Protein AF-A0A9R1AUQ0-F1 (afdb_monomer_lite)

Sequence (146 aa):
MDPHVGSGKIITAPIITEDGVPINDPLVLLEATSSSSSSSSANHRLTDKHTIEWKLTLHQIGLDVLRTDRSMLFYEKKENLSKLWDILAVYAWIDKEVGYCQGMSDLCSPMIVLLNDEADAFWCFERLMRRLVAREFQMHTAIRWG

Structure (mmCIF, N/CA/C/O backbone):
data_AF-A0A9R1AUQ0-F1
#
_entry.id   AF-A0A9R1AUQ0-F1
#
loop_
_atom_site.group_PDB
_atom_site.id
_atom_site.type_symbol
_atom_site.label_atom_id
_atom_site.label_alt_id
_atom_site.label_comp_id
_atom_site.label_asym_id
_atom_site.label_entity_id
_atom_site.label_seq_id
_atom_site.pdbx_PDB_ins_code
_atom_site.Cartn_x
_atom_site.Cartn_y
_atom_site.Cartn_z
_atom_site.occupancy
_atom_site.B_iso_or_equiv
_atom_site.auth_seq_id
_atom_site.auth_comp_id
_atom_site.auth_asym_id
_atom_site.auth_atom_id
_atom_site.pdbx_PDB_model_num
ATOM 1 N N . MET A 1 1 ? -6.581 60.595 10.851 1.00 40.25 1 MET A N 1
ATOM 2 C CA . MET A 1 1 ? -6.033 59.690 11.875 1.00 40.25 1 MET A CA 1
ATOM 3 C C . MET A 1 1 ? -6.667 58.337 11.640 1.00 40.25 1 MET A C 1
ATOM 5 O O . MET A 1 1 ? -7.795 58.148 12.052 1.00 40.25 1 MET A O 1
ATOM 9 N N . ASP A 1 2 ? -5.952 57.466 10.943 1.00 42.69 2 ASP A N 1
ATOM 10 C CA . ASP A 1 2 ? -6.061 56.003 11.013 1.00 42.69 2 ASP A CA 1
ATOM 11 C C . ASP A 1 2 ? -4.603 55.532 11.006 1.00 42.69 2 ASP A C 1
ATOM 13 O O . ASP A 1 2 ? -3.806 56.138 10.275 1.00 42.69 2 ASP A O 1
ATOM 17 N N . PRO A 1 3 ? -4.184 54.594 11.878 1.00 45.12 3 PRO A N 1
ATOM 18 C CA . PRO A 1 3 ? -4.587 53.175 11.820 1.00 45.12 3 PRO A CA 1
ATOM 19 C C . PRO A 1 3 ? -4.925 52.606 13.230 1.00 45.12 3 PRO A C 1
ATOM 21 O O . PRO A 1 3 ? -4.677 53.273 14.232 1.00 45.12 3 PRO A O 1
ATOM 24 N N . HIS A 1 4 ? -5.529 51.426 13.438 1.00 30.94 4 HIS A N 1
ATOM 25 C CA . HIS A 1 4 ? -4.965 50.073 13.282 1.00 30.94 4 HIS A CA 1
ATOM 26 C C . HIS A 1 4 ? -6.053 48.990 13.501 1.00 30.94 4 HIS A C 1
ATOM 28 O O . HIS A 1 4 ? -6.871 49.137 14.401 1.00 30.94 4 HIS A O 1
ATOM 34 N N . VAL A 1 5 ? -5.914 47.873 12.761 1.00 42.06 5 VAL A N 1
ATOM 35 C CA . VAL A 1 5 ? -6.340 46.472 13.033 1.00 42.06 5 VAL A CA 1
ATOM 36 C C . VAL A 1 5 ? -7.859 46.185 13.103 1.00 42.06 5 VAL A C 1
ATOM 38 O O . VAL A 1 5 ? -8.578 46.773 13.889 1.00 42.06 5 VAL A O 1
ATOM 41 N N . GLY A 1 6 ? -8.493 45.296 12.330 1.00 47.47 6 GLY A N 1
ATOM 42 C CA . GLY A 1 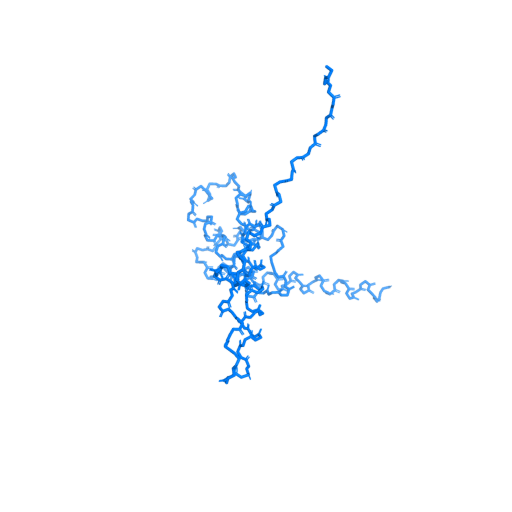6 ? -8.055 44.120 11.579 1.00 47.47 6 GLY A CA 1
ATOM 43 C C . GLY A 1 6 ? -8.687 42.859 12.189 1.00 47.47 6 GLY A C 1
ATOM 44 O O . GLY A 1 6 ? -8.227 42.421 13.231 1.00 47.47 6 GLY A O 1
ATOM 45 N N . SER A 1 7 ? -9.726 42.287 11.565 1.00 46.81 7 SER A N 1
ATOM 46 C CA . SER A 1 7 ? -9.998 40.833 11.505 1.00 46.81 7 SER A CA 1
ATOM 47 C C . SER A 1 7 ? -11.327 40.586 10.786 1.00 46.81 7 SER A C 1
ATOM 49 O O . SER A 1 7 ? -12.391 40.995 11.250 1.00 46.81 7 SER A O 1
ATOM 51 N N . GLY A 1 8 ? -11.267 39.929 9.629 1.00 48.59 8 GLY A N 1
ATOM 52 C CA . GLY A 1 8 ? -12.452 39.473 8.922 1.00 48.59 8 GLY A CA 1
ATOM 53 C C . GLY A 1 8 ? -13.252 38.485 9.772 1.00 48.59 8 GLY A C 1
ATOM 54 O O . GLY A 1 8 ? -12.730 37.469 10.222 1.00 48.59 8 GLY A O 1
ATOM 55 N N . LYS A 1 9 ? -14.542 38.763 9.946 1.00 41.38 9 LYS A N 1
ATOM 56 C CA . LYS A 1 9 ? -15.547 37.769 10.329 1.00 41.38 9 LYS A CA 1
ATOM 57 C C . LYS A 1 9 ? -16.826 38.073 9.562 1.00 41.38 9 LYS A C 1
ATOM 59 O O . LYS A 1 9 ? -17.638 38.893 9.970 1.00 41.38 9 LYS A O 1
ATOM 64 N N . ILE A 1 10 ? -16.976 37.408 8.422 1.00 43.59 10 ILE A N 1
ATOM 65 C CA . ILE A 1 10 ? -18.267 37.251 7.759 1.00 43.59 10 ILE A CA 1
ATOM 66 C C . ILE A 1 10 ? -19.059 36.309 8.667 1.00 43.59 10 ILE A C 1
ATOM 68 O O . ILE A 1 10 ? -18.753 35.121 8.752 1.00 43.59 10 ILE A O 1
ATOM 72 N N . ILE A 1 11 ? -19.999 36.860 9.432 1.00 39.56 11 ILE A N 1
ATOM 73 C CA . ILE A 1 11 ? -20.915 36.069 10.251 1.00 39.56 11 ILE A CA 1
ATOM 74 C C . ILE A 1 11 ? -22.019 35.571 9.319 1.00 39.56 11 ILE A C 1
ATOM 76 O O . ILE A 1 11 ? -22.823 36.345 8.809 1.00 39.56 11 ILE A O 1
ATOM 80 N N . THR A 1 12 ? -22.013 34.263 9.087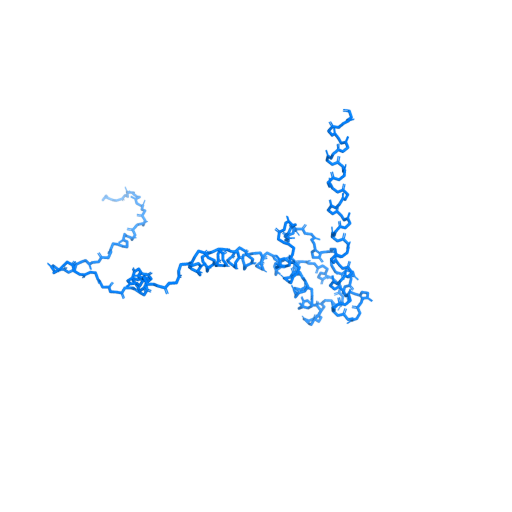 1.00 44.50 12 THR A N 1
ATOM 81 C CA . THR A 1 12 ? -22.922 33.495 8.230 1.00 44.50 12 THR A CA 1
ATOM 82 C C . THR A 1 12 ? -24.263 33.229 8.925 1.00 44.50 12 THR A C 1
ATOM 84 O O . THR A 1 12 ? -24.710 32.085 8.999 1.00 44.50 12 THR A O 1
ATOM 87 N N . ALA A 1 13 ? -24.882 34.245 9.528 1.00 41.25 13 ALA A N 1
ATOM 88 C CA . ALA A 1 13 ? -26.174 34.042 10.175 1.00 41.25 13 ALA A CA 1
ATOM 89 C C . ALA A 1 13 ? -27.279 33.987 9.101 1.00 41.25 13 ALA A C 1
ATOM 91 O O . ALA A 1 13 ? -27.384 34.929 8.310 1.00 41.25 13 ALA A O 1
ATOM 92 N N . PRO A 1 14 ? -28.087 32.911 9.036 1.00 43.25 14 PRO A N 1
ATOM 93 C CA . PRO A 1 14 ? -29.188 32.830 8.088 1.00 43.25 14 PRO A CA 1
ATOM 94 C C . PRO A 1 14 ? -30.244 33.884 8.438 1.00 43.25 14 PRO A C 1
ATOM 96 O O . PRO A 1 14 ? -30.646 34.026 9.591 1.00 43.25 14 PRO A O 1
ATOM 99 N N . ILE A 1 15 ? -30.655 34.651 7.428 1.00 46.06 15 ILE A N 1
ATOM 100 C CA . ILE A 1 15 ? -31.680 35.694 7.518 1.00 46.06 15 ILE A CA 1
ATOM 101 C C . ILE A 1 15 ? -33.036 34.998 7.692 1.00 46.06 15 ILE A C 1
ATOM 103 O O . ILE A 1 15 ? -33.475 34.265 6.809 1.00 46.06 15 ILE A O 1
ATOM 107 N N . ILE A 1 16 ? -33.679 35.205 8.841 1.00 47.66 16 ILE A N 1
ATOM 108 C CA . ILE A 1 16 ? -34.989 34.639 9.186 1.00 47.66 16 ILE A CA 1
ATOM 109 C C . ILE A 1 16 ? -36.061 35.656 8.761 1.00 47.66 16 ILE A C 1
ATOM 111 O O . ILE A 1 16 ? -35.980 36.820 9.149 1.00 47.66 16 ILE A O 1
ATOM 115 N N . THR A 1 17 ? -37.049 35.250 7.962 1.00 50.16 17 THR A N 1
ATOM 116 C CA . THR A 1 17 ? -38.244 36.060 7.651 1.00 50.16 17 THR A CA 1
ATOM 117 C C . THR A 1 17 ? -39.297 35.961 8.763 1.00 50.16 17 THR A C 1
ATOM 119 O O . THR A 1 17 ? -39.390 34.938 9.440 1.00 50.16 17 THR A O 1
ATOM 122 N N . GLU A 1 18 ? -40.095 37.022 8.943 1.00 46.12 18 GLU A N 1
ATOM 123 C CA . GLU A 1 18 ? -40.960 37.289 10.114 1.00 46.12 18 GLU A CA 1
ATOM 124 C C . GLU A 1 18 ? -42.112 36.297 10.391 1.00 46.12 18 GLU A C 1
ATOM 126 O O . GLU A 1 18 ? -42.765 36.418 11.422 1.00 46.12 18 GLU A O 1
ATOM 131 N N . ASP A 1 19 ? -42.312 35.265 9.568 1.00 50.81 19 ASP A N 1
ATOM 132 C CA . ASP A 1 19 ? -43.309 34.206 9.812 1.00 50.81 19 ASP A CA 1
ATOM 133 C C . ASP A 1 19 ? -42.710 32.918 10.420 1.00 50.81 19 ASP A C 1
ATOM 135 O O . ASP A 1 19 ? -43.377 31.888 10.520 1.00 50.81 19 ASP A O 1
ATOM 139 N N . GLY A 1 20 ? -41.442 32.951 10.849 1.00 46.06 20 GLY A N 1
ATOM 140 C CA . GLY A 1 20 ? -40.849 31.912 11.702 1.00 46.06 20 GLY A CA 1
ATOM 141 C C . GLY A 1 20 ? -40.548 30.569 11.026 1.00 46.06 20 GLY A C 1
ATOM 142 O O . GLY A 1 20 ? -40.254 29.598 11.724 1.00 46.06 20 GLY A O 1
ATOM 143 N N . VAL A 1 21 ? -40.575 30.491 9.692 1.00 42.88 21 VAL A N 1
ATOM 144 C CA . VAL A 1 21 ? -40.216 29.271 8.950 1.00 42.88 21 VAL A CA 1
ATOM 145 C C . VAL A 1 21 ? -38.839 29.433 8.287 1.00 42.88 21 VAL A C 1
ATOM 147 O O . VAL A 1 21 ? -38.674 30.329 7.456 1.00 42.88 21 VAL A O 1
ATOM 150 N N . PRO A 1 22 ? -37.838 28.591 8.620 1.00 44.19 22 PRO A N 1
ATOM 151 C CA . PRO A 1 22 ? -36.526 28.615 7.976 1.00 44.19 22 PRO A CA 1
ATOM 152 C C . PRO A 1 22 ? -36.601 28.150 6.516 1.00 44.19 22 PRO A C 1
ATOM 154 O O . PRO A 1 22 ? -37.321 27.209 6.182 1.00 44.19 22 PRO A O 1
ATOM 157 N N . ILE A 1 23 ? -35.815 28.786 5.646 1.00 46.75 23 ILE A N 1
ATOM 158 C CA . ILE A 1 23 ? -35.643 28.381 4.246 1.00 46.75 23 ILE A CA 1
ATOM 159 C C . ILE A 1 23 ? -34.973 26.995 4.226 1.00 46.75 23 ILE A C 1
ATOM 161 O O . ILE A 1 23 ? -33.945 26.789 4.868 1.00 46.75 23 ILE A O 1
ATOM 165 N N . ASN A 1 24 ? -35.587 26.038 3.523 1.00 51.50 24 ASN A N 1
ATOM 166 C CA . ASN A 1 24 ? -35.187 24.628 3.495 1.00 51.50 24 ASN A CA 1
ATOM 167 C C . ASN A 1 24 ? -33.849 24.411 2.767 1.00 51.50 24 ASN A C 1
ATOM 169 O O . ASN A 1 24 ? -33.822 24.169 1.560 1.00 51.50 24 ASN A O 1
ATOM 173 N N . ASP A 1 25 ? -32.750 24.431 3.517 1.00 49.72 25 ASP A N 1
ATOM 174 C CA . ASP A 1 25 ? -31.513 23.753 3.132 1.00 49.72 25 ASP A CA 1
ATOM 175 C C . ASP A 1 25 ? -31.739 22.222 3.126 1.00 49.72 25 ASP A C 1
ATOM 177 O O . ASP A 1 25 ? -32.435 21.695 4.005 1.00 49.72 25 ASP A O 1
ATOM 181 N N . PRO A 1 26 ? -31.136 21.465 2.187 1.00 44.94 26 PRO A N 1
ATOM 182 C CA . PRO A 1 26 ? -31.358 20.023 1.986 1.00 44.94 26 PRO A CA 1
ATOM 183 C C . PRO A 1 26 ? -30.940 19.122 3.169 1.00 44.94 26 PRO A C 1
ATOM 185 O O . PRO A 1 26 ? -31.010 17.899 3.071 1.00 44.94 26 PRO A O 1
ATOM 188 N N . LEU A 1 27 ? -30.547 19.707 4.302 1.00 48.56 27 LEU A N 1
ATOM 189 C CA . LEU A 1 27 ? -30.238 19.021 5.553 1.00 48.56 27 LEU A CA 1
ATOM 190 C C . LEU A 1 27 ? -31.474 18.741 6.441 1.00 48.56 27 LEU A C 1
ATOM 192 O O . LEU A 1 27 ? -31.371 17.937 7.362 1.00 48.56 27 LEU A O 1
ATOM 196 N N . VAL A 1 28 ? -32.638 19.358 6.174 1.00 44.16 28 VAL A N 1
ATOM 197 C CA . VAL A 1 28 ? -33.859 19.251 7.020 1.00 44.16 28 VAL A CA 1
ATOM 198 C C . VAL A 1 28 ? -34.757 18.049 6.660 1.00 44.16 28 VAL A C 1
ATOM 200 O O . VAL A 1 28 ? -35.597 17.621 7.449 1.00 44.16 28 VAL A O 1
ATOM 203 N N . LEU A 1 29 ? -34.534 17.405 5.510 1.00 44.53 29 LEU A N 1
ATOM 204 C CA . LEU A 1 29 ? -35.273 16.200 5.087 1.00 44.53 29 LEU A CA 1
ATOM 205 C C . LEU A 1 29 ? -34.910 14.930 5.885 1.00 44.53 29 LEU A C 1
ATOM 207 O O . LEU A 1 29 ? -35.586 13.911 5.762 1.00 44.53 29 LEU A O 1
ATOM 211 N N . LEU A 1 30 ? -33.866 14.989 6.718 1.00 46.22 30 LEU A N 1
ATOM 212 C CA . LEU A 1 30 ? -33.385 13.863 7.523 1.00 46.22 30 LEU A CA 1
ATOM 213 C C . LEU A 1 30 ? -34.193 13.608 8.806 1.00 46.22 30 LEU A C 1
ATOM 215 O O . LEU A 1 30 ? -34.058 12.528 9.377 1.00 46.22 30 LEU A O 1
ATOM 219 N N . GLU A 1 31 ? -35.034 14.545 9.260 1.00 47.53 31 GLU A N 1
ATOM 220 C CA . GLU A 1 31 ? -35.651 14.450 10.597 1.00 47.53 31 GLU A CA 1
ATOM 221 C C . GLU A 1 31 ? -37.162 14.131 10.590 1.00 47.53 31 GLU A C 1
ATOM 223 O O . GLU A 1 31 ? -37.704 13.661 11.589 1.00 47.53 31 GLU A O 1
ATOM 228 N N . ALA A 1 32 ? -37.857 14.276 9.454 1.00 43.72 32 ALA A N 1
ATOM 229 C CA . ALA A 1 32 ? -39.321 14.145 9.389 1.00 43.72 32 ALA A CA 1
ATOM 230 C C . ALA A 1 32 ? -39.869 12.718 9.150 1.00 43.72 32 ALA 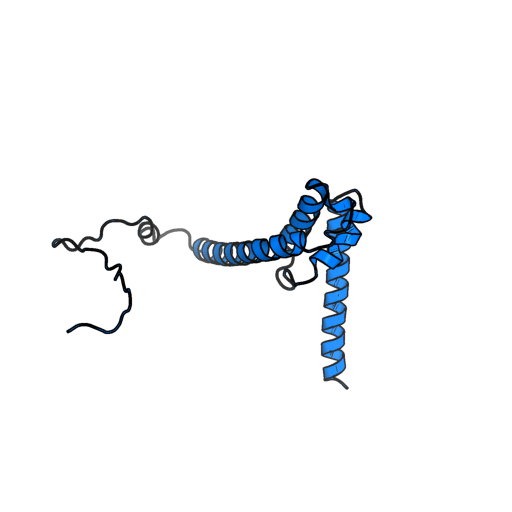A C 1
ATOM 232 O O . ALA A 1 32 ? -41.080 12.546 9.032 1.00 43.72 32 ALA A O 1
ATOM 233 N N . THR A 1 33 ? -39.038 11.672 9.091 1.00 41.53 33 THR A N 1
ATOM 234 C CA . THR A 1 33 ? -39.519 10.291 8.861 1.00 41.53 33 THR A CA 1
ATOM 235 C C . THR A 1 33 ? -39.194 9.363 10.029 1.00 41.53 33 THR A C 1
ATOM 237 O O . THR A 1 33 ? -38.438 8.403 9.930 1.00 41.53 33 THR A O 1
ATOM 240 N N . SER A 1 34 ? -39.815 9.627 11.176 1.00 54.16 34 SER A N 1
ATOM 241 C CA . SER A 1 34 ? -39.868 8.652 12.267 1.00 54.16 34 SER A CA 1
ATOM 242 C C . SER A 1 34 ? -41.167 7.849 12.188 1.00 54.16 34 SER A C 1
ATOM 244 O O . SER A 1 34 ? -42.210 8.365 12.576 1.00 54.16 34 SER A O 1
ATOM 246 N N . SER A 1 35 ? -41.104 6.600 11.698 1.00 44.50 35 SER A N 1
ATOM 247 C CA . SER A 1 35 ? -41.731 5.389 12.293 1.00 44.50 35 SER A CA 1
ATOM 248 C C . SER A 1 35 ? -42.119 4.302 11.269 1.00 44.50 35 SER A C 1
ATOM 250 O O . SER A 1 35 ? -43.235 4.274 10.766 1.00 44.50 35 SER A O 1
ATOM 252 N N . SER A 1 36 ? -41.193 3.366 10.995 1.00 45.16 36 SER A N 1
ATOM 253 C CA . SER A 1 36 ? -41.417 1.894 10.946 1.00 45.16 36 SER A CA 1
ATOM 254 C C . SER A 1 36 ? -40.309 1.127 10.189 1.00 45.16 36 SER A C 1
ATOM 256 O O . SER A 1 36 ? -40.545 0.535 9.149 1.00 45.16 36 SER A O 1
ATOM 258 N N . SER A 1 37 ? -39.089 1.088 10.743 1.00 43.84 37 SER A N 1
ATOM 259 C CA . SER A 1 37 ? -38.145 -0.047 10.614 1.00 43.84 37 SER A CA 1
ATOM 260 C C . SER A 1 37 ? -36.912 0.225 11.485 1.00 43.84 37 SER A C 1
ATOM 262 O O . SER A 1 37 ? -35.906 0.792 11.056 1.00 43.84 37 SER A O 1
ATOM 264 N N . SER A 1 38 ? -37.021 -0.109 12.764 1.00 51.16 38 SER A N 1
ATOM 265 C CA . SER A 1 38 ? -35.989 0.063 13.785 1.00 51.16 38 SER A CA 1
ATOM 266 C C . SER A 1 38 ? -34.876 -0.985 13.639 1.00 51.16 38 SER A C 1
ATOM 268 O O . SER A 1 38 ? -34.954 -2.045 14.251 1.00 51.16 38 SER A O 1
ATOM 270 N N . SER A 1 39 ? -33.862 -0.690 12.819 1.00 48.69 39 SER A N 1
ATOM 271 C CA . SER A 1 39 ? -32.515 -1.316 12.854 1.00 48.69 39 SER A CA 1
ATOM 272 C C . SER A 1 39 ? -31.549 -0.757 11.793 1.00 48.69 39 SER A C 1
ATOM 274 O O . SER A 1 39 ? -30.338 -0.926 11.913 1.00 48.69 39 SER A O 1
ATOM 276 N N . SER A 1 40 ? -32.042 -0.055 10.769 1.00 50.34 40 SER A N 1
ATOM 277 C CA . SER A 1 40 ? -31.255 0.372 9.599 1.00 50.34 40 SER A CA 1
ATOM 278 C C . SER A 1 40 ? -30.553 1.734 9.746 1.00 50.34 40 SER A C 1
ATOM 280 O O . SER A 1 40 ? -29.444 1.898 9.239 1.00 50.34 40 SER A O 1
ATOM 282 N N . SER A 1 41 ? -31.117 2.698 10.484 1.00 52.03 41 SER A N 1
ATOM 283 C CA . SER A 1 41 ? -30.571 4.072 10.540 1.00 52.03 41 SER A CA 1
ATOM 284 C C . SER A 1 41 ? -29.289 4.219 11.369 1.00 52.03 41 SER A C 1
ATOM 286 O O . SER A 1 41 ? -28.436 5.041 11.042 1.00 52.03 41 SER A O 1
ATOM 288 N N . ALA A 1 42 ? -29.106 3.415 12.421 1.00 54.41 42 ALA A N 1
ATOM 289 C CA . ALA A 1 42 ? -27.853 3.406 13.184 1.00 54.41 42 ALA A CA 1
ATOM 290 C C . ALA A 1 42 ? -26.703 2.799 12.361 1.00 54.41 42 ALA A C 1
ATOM 292 O O . ALA A 1 42 ? -25.590 3.322 12.368 1.00 54.41 42 ALA A O 1
ATOM 293 N N . ASN A 1 43 ? -27.004 1.746 11.592 1.00 51.31 43 ASN A N 1
ATOM 294 C CA . ASN A 1 43 ? -26.047 1.104 10.695 1.00 51.31 43 ASN A CA 1
ATOM 295 C C . ASN A 1 43 ? -25.628 2.034 9.546 1.00 51.31 43 ASN A C 1
ATOM 297 O O . ASN A 1 43 ? -24.448 2.063 9.200 1.00 51.31 43 ASN A O 1
ATOM 301 N N . HIS A 1 44 ? -26.546 2.844 9.001 1.00 57.62 44 HIS A N 1
ATOM 302 C CA . HIS A 1 44 ? -26.221 3.810 7.943 1.00 57.62 44 HIS A CA 1
ATOM 303 C C . HIS A 1 44 ? -25.214 4.866 8.423 1.00 57.62 44 HIS A C 1
ATOM 305 O O . HIS A 1 44 ? -24.143 5.000 7.839 1.00 57.62 44 HIS A O 1
ATOM 311 N N . ARG A 1 45 ? -25.469 5.491 9.581 1.00 59.88 45 ARG A N 1
ATOM 312 C CA . ARG A 1 45 ? -24.574 6.516 10.155 1.00 59.88 45 ARG A CA 1
ATOM 313 C C . ARG A 1 45 ? -23.188 5.972 10.529 1.00 59.88 45 ARG A C 1
ATOM 315 O O . ARG A 1 45 ? -22.196 6.689 10.412 1.00 59.88 45 ARG A O 1
ATOM 322 N N . LEU A 1 46 ? -23.100 4.713 10.976 1.00 62.97 46 LEU A N 1
ATOM 323 C CA . LEU A 1 46 ? -21.813 4.055 11.240 1.00 62.97 46 LEU A CA 1
ATOM 324 C C . LEU A 1 46 ? -21.045 3.791 9.935 1.00 62.97 46 LEU A C 1
ATOM 326 O O . LEU A 1 46 ? -19.839 4.029 9.864 1.00 62.97 46 LEU A O 1
ATOM 330 N N . THR A 1 47 ? -21.758 3.347 8.894 1.00 63.91 47 THR A N 1
ATOM 331 C CA . THR A 1 47 ? -21.198 3.116 7.553 1.00 63.91 47 THR A CA 1
ATOM 332 C C . THR A 1 47 ? -20.669 4.418 6.954 1.00 63.91 47 THR A C 1
ATOM 334 O O . THR A 1 47 ? -19.577 4.418 6.386 1.00 63.91 47 THR A O 1
ATOM 337 N N . ASP A 1 48 ? -21.365 5.538 7.160 1.00 77.69 48 ASP A N 1
ATOM 338 C CA . ASP A 1 48 ? -20.924 6.861 6.706 1.00 77.69 48 ASP A CA 1
ATOM 339 C C . ASP A 1 48 ? -19.630 7.292 7.392 1.00 77.69 48 ASP A C 1
ATOM 341 O O . ASP A 1 48 ? -18.681 7.686 6.717 1.00 77.69 48 ASP A O 1
ATOM 345 N N . LYS A 1 49 ? -19.545 7.150 8.721 1.00 81.69 49 LYS A N 1
ATOM 346 C CA . LYS A 1 49 ? -18.329 7.491 9.472 1.00 81.69 49 LYS A CA 1
ATOM 347 C C . LYS A 1 49 ? -17.116 6.705 8.965 1.00 81.69 49 LYS A C 1
ATOM 349 O O . LYS A 1 49 ? -16.084 7.305 8.681 1.00 81.69 49 LYS A O 1
ATOM 354 N N . HIS A 1 50 ? -17.250 5.387 8.809 1.00 78.81 50 HIS A N 1
ATOM 355 C CA . HIS A 1 50 ? -16.160 4.539 8.314 1.00 78.81 50 HIS A CA 1
ATOM 356 C C . HIS A 1 50 ? -15.804 4.827 6.855 1.00 78.81 50 HIS A C 1
ATOM 358 O O . HIS A 1 50 ? -14.636 4.797 6.482 1.00 78.81 50 HIS A O 1
ATOM 364 N N . THR A 1 51 ? -16.800 5.146 6.032 1.00 85.38 51 THR A N 1
ATOM 365 C CA . THR A 1 51 ? -16.570 5.538 4.640 1.00 85.38 51 THR A CA 1
ATOM 366 C C . THR A 1 51 ? -15.817 6.862 4.558 1.00 85.38 51 THR A C 1
ATOM 368 O O . THR A 1 51 ? -14.921 7.003 3.729 1.00 85.38 51 THR A O 1
ATOM 371 N N . ILE A 1 52 ? -16.152 7.832 5.413 1.00 85.81 52 ILE A N 1
ATOM 372 C CA . ILE A 1 52 ? -15.454 9.120 5.490 1.00 85.81 52 ILE A CA 1
ATOM 373 C C . ILE A 1 52 ? -14.006 8.911 5.935 1.00 85.81 52 ILE A C 1
ATOM 375 O O . ILE A 1 52 ? -13.099 9.437 5.298 1.00 85.81 52 ILE A O 1
ATOM 379 N N . GLU A 1 53 ? -13.783 8.119 6.982 1.00 87.19 53 GLU A N 1
ATOM 380 C CA . GLU A 1 53 ? -12.444 7.820 7.497 1.00 87.19 53 GLU A CA 1
ATOM 381 C C . GLU A 1 53 ? -11.569 7.137 6.442 1.00 87.19 53 GLU A C 1
ATOM 383 O O . GLU A 1 53 ? -10.482 7.622 6.136 1.00 87.19 53 GLU A O 1
ATOM 388 N N . TRP A 1 54 ? -12.088 6.097 5.787 1.00 88.19 54 TRP A N 1
ATOM 389 C CA . TRP A 1 54 ? -11.380 5.436 4.694 1.00 88.19 54 TRP A CA 1
ATOM 390 C C . TRP A 1 54 ? -11.071 6.395 3.538 1.00 88.19 54 TRP A C 1
ATOM 392 O O . TRP A 1 54 ? -9.950 6.415 3.034 1.00 88.19 54 TRP A O 1
ATOM 402 N N . LYS A 1 55 ? -12.019 7.261 3.153 1.00 88.00 55 LYS A N 1
ATOM 403 C CA . LYS A 1 55 ? -11.785 8.285 2.120 1.00 88.00 55 LYS A CA 1
ATOM 404 C C . LYS A 1 55 ? -10.672 9.265 2.498 1.00 88.00 55 LYS A C 1
ATOM 406 O O . LYS A 1 55 ? -9.927 9.684 1.613 1.00 88.00 55 LYS A O 1
ATOM 411 N N . LEU A 1 56 ? -10.537 9.627 3.776 1.00 88.38 56 LEU A N 1
ATOM 412 C CA . LEU A 1 56 ? -9.413 10.447 4.244 1.00 88.38 56 LEU A CA 1
ATOM 413 C C . LEU A 1 56 ? -8.088 9.687 4.103 1.00 88.38 56 LEU A C 1
ATOM 415 O O . LEU A 1 56 ? -7.102 10.252 3.626 1.00 88.38 56 LEU A O 1
ATOM 419 N N . THR A 1 57 ? -8.080 8.394 4.425 1.00 89.50 57 THR A N 1
ATOM 420 C CA . THR A 1 57 ? -6.918 7.519 4.238 1.00 89.50 57 THR A CA 1
ATOM 421 C C . THR A 1 57 ? -6.499 7.410 2.769 1.00 89.50 57 THR A C 1
ATOM 423 O O . THR A 1 57 ? -5.305 7.460 2.479 1.00 89.50 57 THR A O 1
ATOM 426 N N . LEU A 1 58 ? -7.444 7.356 1.821 1.00 90.69 58 LEU A N 1
ATOM 427 C CA . LEU A 1 58 ? -7.135 7.313 0.381 1.00 90.69 58 LEU A CA 1
ATOM 428 C C . LEU A 1 58 ? -6.296 8.503 -0.094 1.00 90.69 58 LEU A C 1
ATOM 430 O O . LEU A 1 58 ? -5.442 8.346 -0.969 1.00 90.69 58 LEU A O 1
ATOM 434 N N . HIS A 1 59 ? -6.530 9.690 0.474 1.00 88.62 59 HIS A N 1
ATOM 435 C CA . HIS A 1 59 ? -5.735 10.869 0.148 1.00 88.62 59 HIS A CA 1
ATOM 436 C C . HIS A 1 59 ? -4.276 10.686 0.578 1.00 88.62 59 HIS A C 1
ATOM 438 O O . HIS A 1 59 ? -3.365 10.945 -0.210 1.00 88.62 59 HIS A O 1
ATOM 444 N N . GLN A 1 60 ? -4.055 10.181 1.795 1.00 90.00 60 GLN A N 1
ATOM 445 C CA . GLN A 1 60 ? -2.717 9.885 2.302 1.00 90.00 60 GLN A CA 1
ATOM 446 C C . GLN A 1 60 ? -2.020 8.812 1.455 1.00 90.00 60 GLN A C 1
ATOM 448 O O . GLN A 1 60 ? -0.876 9.013 1.051 1.00 90.00 60 GLN A O 1
ATOM 453 N N . ILE A 1 61 ? -2.732 7.731 1.115 1.00 92.25 61 ILE A N 1
ATOM 454 C CA . ILE A 1 61 ? -2.232 6.671 0.228 1.00 92.25 61 ILE A CA 1
ATOM 455 C C . ILE A 1 61 ? -1.791 7.266 -1.110 1.00 92.25 61 ILE A C 1
ATOM 457 O O . ILE A 1 61 ? -0.684 7.002 -1.562 1.00 92.25 61 ILE A O 1
ATOM 461 N N . GLY A 1 62 ? -2.613 8.115 -1.733 1.00 90.12 62 GLY A N 1
ATOM 462 C CA . GLY A 1 62 ? -2.267 8.749 -3.007 1.00 90.12 62 GLY A CA 1
ATOM 463 C C . GLY A 1 62 ? -0.988 9.586 -2.933 1.00 90.12 62 GLY A C 1
ATOM 464 O O . GLY A 1 62 ? -0.154 9.531 -3.838 1.00 90.12 62 GLY A O 1
ATOM 465 N N . LEU A 1 63 ? -0.792 10.329 -1.841 1.00 90.19 63 LEU A N 1
ATOM 466 C CA . LEU A 1 63 ? 0.435 11.097 -1.636 1.00 90.19 63 LEU A CA 1
ATOM 467 C C . LEU A 1 63 ? 1.663 10.199 -1.435 1.00 90.19 63 LEU A C 1
ATOM 469 O O . LEU A 1 63 ? 2.744 10.549 -1.910 1.00 90.19 63 LEU A O 1
ATOM 473 N N . ASP A 1 64 ? 1.512 9.069 -0.750 1.00 90.44 64 ASP A N 1
ATOM 474 C CA . ASP A 1 64 ? 2.603 8.127 -0.484 1.00 90.44 64 ASP A CA 1
ATOM 475 C C . ASP A 1 64 ? 2.971 7.316 -1.730 1.00 90.44 64 ASP A C 1
ATOM 477 O O . ASP A 1 64 ? 4.146 7.249 -2.074 1.00 90.44 64 ASP A O 1
ATOM 481 N N . VAL A 1 65 ? 1.985 6.836 -2.494 1.00 88.62 65 VAL A N 1
ATOM 482 C CA . VAL A 1 65 ? 2.182 6.188 -3.806 1.00 88.62 65 VAL A CA 1
ATOM 483 C C . VAL A 1 65 ? 2.946 7.096 -4.759 1.00 88.62 65 VAL A C 1
ATOM 485 O O . VAL A 1 65 ? 3.867 6.658 -5.440 1.00 88.62 65 VAL A O 1
ATOM 488 N N . LEU A 1 66 ? 2.611 8.389 -4.779 1.00 85.94 66 LEU A N 1
ATOM 489 C CA . LEU A 1 66 ? 3.357 9.347 -5.584 1.00 85.94 66 LEU A CA 1
ATOM 490 C C . LEU A 1 66 ? 4.798 9.508 -5.109 1.00 85.94 66 LEU A C 1
ATOM 492 O O . LEU A 1 66 ? 5.610 9.970 -5.896 1.00 85.94 66 LEU A O 1
ATOM 496 N N . ARG A 1 67 ? 5.132 9.246 -3.843 1.00 84.56 67 ARG A N 1
ATOM 497 C CA . ARG A 1 67 ? 6.500 9.354 -3.302 1.00 84.56 67 ARG A CA 1
ATOM 498 C C . ARG A 1 67 ? 7.301 8.065 -3.480 1.00 84.56 67 ARG A C 1
ATOM 500 O O . ARG A 1 67 ? 8.511 8.172 -3.666 1.00 84.56 67 ARG A O 1
ATOM 507 N N . THR A 1 68 ? 6.645 6.910 -3.454 1.00 81.25 68 THR A N 1
ATOM 508 C CA . THR A 1 68 ? 7.273 5.591 -3.571 1.00 81.25 68 THR A CA 1
ATOM 509 C C . THR A 1 68 ? 8.017 5.442 -4.896 1.00 81.25 68 THR A C 1
ATOM 511 O O . THR A 1 68 ? 7.465 5.674 -5.969 1.00 81.25 68 THR A O 1
ATOM 514 N N . ASP A 1 69 ? 9.303 5.093 -4.796 1.00 66.19 69 ASP A N 1
ATOM 515 C CA . ASP A 1 69 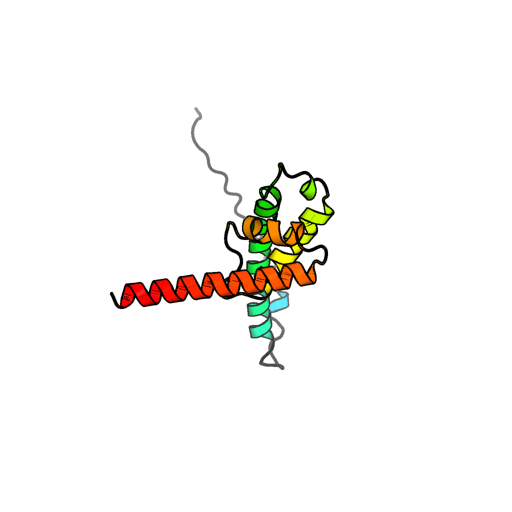? 10.174 4.648 -5.891 1.00 66.19 69 ASP A CA 1
ATOM 516 C C . ASP A 1 69 ? 10.090 5.458 -7.202 1.00 66.19 69 ASP A C 1
ATOM 518 O O . ASP A 1 69 ? 10.199 4.909 -8.300 1.00 66.19 69 ASP A O 1
ATOM 522 N N . ARG A 1 70 ? 9.974 6.795 -7.112 1.00 67.12 70 ARG A N 1
ATOM 523 C CA . ARG A 1 70 ? 9.913 7.704 -8.284 1.00 67.12 70 ARG A CA 1
ATOM 524 C C . ARG A 1 70 ? 11.067 7.559 -9.279 1.00 67.12 70 ARG A C 1
ATOM 526 O O . ARG A 1 70 ? 10.939 8.007 -10.413 1.00 67.12 70 ARG A O 1
ATOM 533 N N . SER A 1 71 ? 12.210 7.026 -8.854 1.00 69.50 71 SER A N 1
ATOM 534 C CA . SER A 1 71 ? 13.379 6.817 -9.716 1.00 69.50 71 SER A CA 1
ATOM 535 C C . SER A 1 71 ? 13.336 5.494 -10.487 1.00 69.50 71 SER A C 1
ATOM 537 O O . SER A 1 71 ? 14.194 5.262 -11.340 1.00 69.50 71 SER A O 1
ATOM 539 N N . MET A 1 72 ? 12.366 4.620 -10.210 1.00 75.56 72 MET A N 1
ATOM 540 C CA . MET A 1 72 ? 12.265 3.311 -10.840 1.00 75.56 72 MET A CA 1
ATOM 541 C C . MET A 1 72 ? 11.481 3.404 -12.155 1.00 75.56 72 MET A C 1
ATOM 543 O O . MET A 1 72 ? 10.312 3.784 -12.166 1.00 75.56 72 MET A O 1
ATOM 547 N N . LEU A 1 73 ? 12.097 2.967 -13.262 1.00 77.94 73 LEU A N 1
ATOM 548 C CA . LEU A 1 73 ? 11.478 2.932 -14.603 1.00 77.94 73 LEU A CA 1
ATOM 549 C C . LEU A 1 73 ? 10.139 2.174 -14.634 1.00 77.94 73 LEU A C 1
ATOM 551 O O . LEU A 1 73 ? 9.284 2.425 -15.477 1.00 77.94 73 LEU A O 1
ATOM 555 N N . PHE A 1 74 ? 9.936 1.253 -13.692 1.00 77.56 74 PHE A N 1
ATOM 556 C CA . PHE A 1 74 ? 8.685 0.522 -13.534 1.00 77.56 74 PHE A CA 1
ATOM 557 C C . PHE A 1 74 ? 7.486 1.448 -13.255 1.00 77.56 74 PHE A C 1
ATOM 559 O O . PHE A 1 74 ? 6.416 1.239 -13.824 1.00 77.56 74 PHE A O 1
ATOM 566 N N . TYR A 1 75 ? 7.660 2.500 -12.452 1.00 79.44 75 TYR A N 1
ATOM 567 C CA . TYR A 1 75 ? 6.587 3.435 -12.089 1.00 79.44 75 TYR A CA 1
ATOM 568 C C . TYR A 1 75 ? 6.412 4.601 -13.065 1.00 79.44 75 TYR A C 1
ATOM 570 O O . TYR A 1 75 ? 5.522 5.430 -12.883 1.00 79.44 75 TYR A O 1
ATOM 578 N N . GLU A 1 76 ? 7.194 4.646 -14.147 1.00 78.75 76 GLU A N 1
ATOM 579 C CA . GLU A 1 76 ? 6.970 5.595 -15.244 1.00 78.75 76 GLU A CA 1
ATOM 580 C C . GLU A 1 76 ? 5.597 5.362 -15.904 1.00 78.75 76 GLU A C 1
ATOM 582 O O . GLU A 1 76 ? 4.921 6.292 -16.352 1.00 78.75 76 GLU A O 1
ATOM 587 N N . LYS A 1 77 ? 5.131 4.106 -15.888 1.00 84.00 77 LYS A N 1
ATOM 588 C CA . LYS A 1 77 ? 3.780 3.738 -16.306 1.00 84.00 77 LYS A CA 1
ATOM 589 C C . LYS A 1 77 ? 2.777 4.023 -15.191 1.00 84.00 77 LYS A C 1
ATOM 591 O O . LYS A 1 77 ? 2.794 3.386 -14.139 1.00 84.00 77 LYS A O 1
ATOM 596 N N . LYS A 1 78 ? 1.805 4.893 -15.479 1.00 83.56 78 LYS A N 1
ATOM 597 C CA . LYS A 1 78 ? 0.678 5.195 -14.573 1.00 83.56 78 LYS A CA 1
ATOM 598 C C . LYS A 1 78 ? -0.164 3.967 -14.202 1.00 83.56 78 LYS A C 1
ATOM 600 O O . LYS A 1 78 ? -0.796 3.961 -13.151 1.00 83.56 78 LYS A O 1
ATOM 605 N N . GLU A 1 79 ? -0.153 2.928 -15.032 1.00 87.12 79 GLU A N 1
ATOM 606 C CA . GLU A 1 79 ? -0.804 1.639 -14.756 1.00 87.12 79 GLU A CA 1
ATOM 607 C C . GLU A 1 79 ? -0.220 0.949 -13.513 1.00 87.12 79 GLU A C 1
ATOM 609 O O . GLU A 1 79 ? -0.948 0.395 -12.701 1.00 87.12 79 GLU A O 1
ATOM 614 N N . ASN A 1 80 ? 1.093 1.033 -13.302 1.00 87.62 80 ASN A N 1
ATOM 615 C CA . ASN A 1 80 ? 1.732 0.405 -12.145 1.00 87.62 80 ASN A CA 1
ATOM 616 C C . ASN A 1 80 ? 1.498 1.207 -10.857 1.00 87.62 80 ASN A C 1
ATOM 618 O O . ASN A 1 80 ? 1.355 0.632 -9.782 1.00 87.62 80 ASN A O 1
ATOM 622 N N . LEU A 1 81 ? 1.395 2.535 -10.975 1.00 87.94 81 LEU A N 1
ATOM 623 C CA . LEU A 1 81 ? 1.005 3.406 -9.863 1.00 87.94 81 LEU A CA 1
ATOM 624 C C . LEU A 1 81 ? -0.461 3.208 -9.456 1.00 87.94 81 LEU A C 1
ATOM 626 O O . LEU A 1 81 ? -0.768 3.265 -8.269 1.00 87.94 81 LEU A O 1
ATOM 630 N N . SER A 1 82 ? -1.356 2.967 -10.420 1.00 90.31 82 SER A N 1
ATOM 631 C CA . SER A 1 82 ? -2.767 2.672 -10.121 1.00 90.31 82 SER A CA 1
ATOM 632 C C . SER A 1 82 ? -2.907 1.345 -9.392 1.00 90.31 82 SER A C 1
ATOM 634 O O . SER A 1 82 ? -3.487 1.348 -8.315 1.00 90.31 82 SER A O 1
ATOM 636 N N . LYS A 1 83 ? -2.241 0.278 -9.854 1.00 91.00 83 LYS A N 1
ATOM 637 C CA . LYS A 1 83 ? -2.188 -1.005 -9.125 1.00 91.00 83 LYS A CA 1
ATOM 638 C C . LYS A 1 83 ? -1.727 -0.847 -7.673 1.00 91.00 83 LYS A C 1
ATOM 640 O O . LYS A 1 83 ? -2.301 -1.443 -6.767 1.00 91.00 83 LYS A O 1
ATOM 645 N N . LEU A 1 84 ? -0.694 -0.030 -7.436 1.00 91.62 84 LEU A N 1
ATOM 646 C CA . LEU A 1 84 ? -0.203 0.239 -6.080 1.00 91.62 84 LEU A CA 1
ATOM 647 C C . LEU A 1 84 ? -1.248 0.945 -5.222 1.00 91.62 84 LEU A C 1
ATOM 649 O O . LEU A 1 84 ? -1.452 0.576 -4.067 1.00 91.62 84 LEU A O 1
ATOM 653 N N . TRP A 1 85 ? -1.927 1.936 -5.788 1.00 93.00 85 TRP A N 1
ATOM 654 C CA . TRP A 1 85 ? -2.998 2.634 -5.096 1.00 93.00 85 TRP A CA 1
ATOM 655 C C . TRP A 1 85 ? -4.200 1.722 -4.818 1.00 93.00 85 TRP A C 1
ATOM 657 O O . TRP A 1 85 ? -4.687 1.716 -3.689 1.00 93.00 85 TRP A O 1
ATOM 667 N N . ASP A 1 86 ? -4.628 0.921 -5.795 1.00 93.44 86 ASP A N 1
ATOM 668 C CA . ASP A 1 86 ? -5.781 0.023 -5.694 1.00 93.44 86 ASP A CA 1
ATOM 669 C C . ASP A 1 86 ? -5.573 -1.027 -4.592 1.00 93.44 86 ASP A C 1
ATOM 671 O O . ASP A 1 86 ? -6.410 -1.160 -3.695 1.00 93.44 86 ASP A O 1
ATOM 675 N N . ILE A 1 87 ? -4.412 -1.693 -4.565 1.00 93.62 87 ILE A N 1
ATOM 676 C CA . ILE A 1 87 ? -4.076 -2.687 -3.530 1.00 93.62 87 ILE A CA 1
ATOM 677 C C . ILE A 1 87 ? -4.104 -2.065 -2.127 1.00 93.62 87 ILE A C 1
ATOM 679 O O . ILE A 1 87 ? -4.700 -2.633 -1.207 1.00 93.62 87 ILE A O 1
ATOM 683 N N . LEU A 1 88 ? -3.494 -0.890 -1.949 1.00 93.19 88 LEU A N 1
ATOM 684 C CA . LEU A 1 88 ? -3.442 -0.204 -0.653 1.00 93.19 88 LEU A CA 1
ATOM 685 C C . LEU A 1 88 ? -4.822 0.307 -0.216 1.00 93.19 88 LEU A C 1
ATOM 687 O O . LEU A 1 88 ? -5.173 0.206 0.961 1.00 93.19 88 LEU A O 1
ATOM 691 N N . ALA A 1 89 ? -5.615 0.827 -1.155 1.00 92.06 89 ALA A N 1
ATOM 692 C CA . ALA A 1 89 ? -6.976 1.293 -0.913 1.00 92.06 89 ALA A CA 1
ATOM 693 C C . ALA A 1 89 ? -7.888 0.146 -0.460 1.00 92.06 89 ALA A C 1
ATOM 695 O O . ALA A 1 89 ? -8.615 0.281 0.530 1.00 92.06 89 ALA A O 1
ATOM 696 N N . VAL A 1 90 ? -7.813 -0.995 -1.151 1.00 92.75 90 VAL A N 1
ATOM 697 C CA . VAL A 1 90 ? -8.570 -2.207 -0.819 1.00 92.75 90 VAL A CA 1
ATOM 698 C C . VAL A 1 90 ? -8.115 -2.776 0.524 1.00 92.75 90 VAL A C 1
ATOM 700 O O . VAL A 1 90 ? -8.958 -3.102 1.361 1.00 92.75 90 VAL A O 1
ATOM 703 N N . TYR A 1 91 ? -6.806 -2.825 0.784 1.00 91.50 91 TYR A N 1
ATOM 704 C CA . TYR A 1 91 ? -6.280 -3.270 2.074 1.00 91.50 91 TYR A CA 1
ATOM 705 C C . TYR A 1 91 ? -6.807 -2.408 3.230 1.00 91.50 91 TYR A C 1
ATOM 707 O O . TYR A 1 91 ? -7.331 -2.946 4.204 1.00 91.50 91 TYR A O 1
ATOM 715 N N . ALA A 1 92 ? -6.762 -1.078 3.089 1.00 90.50 92 ALA A N 1
ATOM 716 C CA . ALA A 1 92 ? -7.266 -0.140 4.095 1.00 90.50 92 ALA A CA 1
ATOM 717 C C . ALA A 1 92 ? -8.778 -0.274 4.353 1.00 90.50 92 ALA A C 1
ATOM 719 O O . ALA A 1 92 ? -9.262 0.104 5.419 1.00 90.50 92 ALA A O 1
ATOM 720 N N . TRP A 1 93 ? -9.536 -0.787 3.379 1.00 88.88 93 TRP A N 1
ATOM 721 C CA . TRP A 1 93 ? -10.962 -1.066 3.547 1.00 88.88 93 TRP A CA 1
ATOM 722 C C . TRP A 1 93 ? -11.221 -2.389 4.278 1.00 88.88 93 TRP A C 1
ATOM 724 O O . TRP A 1 93 ? -12.149 -2.480 5.090 1.00 88.88 93 TRP A O 1
ATOM 734 N N . ILE A 1 94 ? -10.423 -3.416 3.970 1.00 87.19 94 ILE A N 1
ATOM 735 C CA . ILE A 1 94 ? -10.594 -4.781 4.480 1.00 87.19 94 ILE A CA 1
ATOM 736 C C . ILE A 1 94 ? -10.092 -4.900 5.919 1.00 87.19 94 ILE A C 1
ATOM 738 O O . ILE A 1 94 ? -10.833 -5.380 6.779 1.00 87.19 94 ILE A O 1
ATOM 742 N N . ASP A 1 95 ? -8.861 -4.465 6.189 1.00 83.69 95 ASP A N 1
ATOM 743 C CA . ASP A 1 95 ? -8.247 -4.583 7.510 1.00 83.69 95 ASP A CA 1
ATOM 744 C C . ASP A 1 95 ? -8.328 -3.251 8.258 1.00 83.69 95 ASP A C 1
ATOM 746 O O . ASP A 1 95 ? -7.453 -2.392 8.165 1.00 83.69 95 ASP A O 1
ATOM 750 N N . LYS A 1 96 ? -9.428 -3.070 8.993 1.00 78.56 96 LYS A N 1
ATOM 751 C CA . LYS A 1 96 ? -9.715 -1.838 9.746 1.00 78.56 96 LYS A CA 1
ATOM 752 C C . LYS A 1 96 ? -8.978 -1.757 11.078 1.00 78.56 96 LYS A C 1
ATOM 754 O O . LYS A 1 96 ? -8.883 -0.672 11.640 1.00 78.56 96 LYS A O 1
ATOM 759 N N . GLU A 1 97 ? -8.530 -2.892 11.607 1.00 76.69 97 GLU A N 1
ATOM 760 C CA . GLU A 1 97 ? -7.807 -2.931 12.881 1.00 76.69 97 GLU A CA 1
ATOM 761 C C . GLU A 1 97 ? -6.375 -2.438 12.694 1.00 76.69 97 GLU A C 1
ATOM 763 O O . GLU A 1 97 ? -5.857 -1.708 13.537 1.00 76.69 97 GLU A O 1
ATOM 768 N N . VAL A 1 98 ? -5.763 -2.800 11.564 1.00 81.62 98 VAL A N 1
ATOM 769 C CA . VAL A 1 98 ? -4.437 -2.310 11.179 1.00 81.62 98 VAL A CA 1
ATOM 770 C C . VAL A 1 98 ? -4.546 -0.981 10.433 1.00 81.62 98 VAL A C 1
ATOM 772 O O . VAL A 1 98 ? -3.797 -0.049 10.718 1.00 81.62 98 VAL A O 1
ATOM 775 N N . GLY A 1 99 ? -5.486 -0.884 9.489 1.00 84.50 99 GLY A N 1
ATOM 776 C CA . GLY A 1 99 ? -5.620 0.258 8.592 1.00 84.50 99 GLY A CA 1
ATOM 777 C C . GLY A 1 99 ? -4.398 0.443 7.689 1.00 84.50 99 GLY A C 1
ATOM 778 O O . GLY A 1 99 ? -3.565 -0.447 7.526 1.00 84.50 99 GLY A O 1
ATOM 779 N N . TYR A 1 100 ? -4.287 1.623 7.081 1.00 87.69 100 TYR A N 1
ATOM 780 C CA . TYR A 1 100 ? -3.087 2.016 6.345 1.00 87.69 100 TYR A CA 1
ATOM 781 C C . TYR A 1 100 ? -2.154 2.833 7.240 1.00 87.69 100 TYR A C 1
ATOM 783 O O . TYR A 1 100 ? -2.552 3.856 7.801 1.00 87.69 100 TYR A O 1
ATOM 791 N N . CYS A 1 101 ? -0.894 2.415 7.296 1.00 86.56 101 CYS A N 1
ATOM 792 C CA . CYS A 1 101 ? 0.188 3.095 7.992 1.00 86.56 101 CYS A CA 1
ATOM 793 C C . CYS A 1 101 ? 1.212 3.640 6.990 1.00 86.56 101 CYS A C 1
ATOM 795 O O . CYS A 1 101 ? 1.443 3.066 5.924 1.00 86.56 101 CYS A O 1
ATOM 797 N N . GLN A 1 102 ? 1.873 4.738 7.360 1.00 82.56 102 GLN A N 1
ATOM 798 C CA . GLN A 1 102 ? 2.932 5.331 6.546 1.00 82.56 102 GLN A CA 1
ATOM 799 C C . GLN A 1 102 ? 4.051 4.310 6.268 1.00 82.56 102 GLN A C 1
ATOM 801 O O . GLN A 1 102 ? 4.487 3.596 7.170 1.00 82.56 102 GLN A O 1
ATOM 806 N N . GLY A 1 103 ? 4.517 4.251 5.017 1.00 85.12 103 GLY A N 1
ATOM 807 C CA . GLY A 1 103 ? 5.559 3.316 4.568 1.00 85.12 103 GLY A CA 1
ATOM 808 C C . GLY A 1 103 ? 5.029 1.975 4.048 1.00 85.12 103 GLY A C 1
ATOM 809 O O . GLY A 1 103 ? 5.790 1.191 3.485 1.00 85.12 103 GLY A O 1
ATOM 810 N N . MET A 1 104 ? 3.721 1.710 4.155 1.00 90.12 104 MET A N 1
ATOM 811 C CA . MET A 1 104 ? 3.117 0.513 3.557 1.00 90.12 104 MET A CA 1
ATOM 812 C C . MET A 1 104 ? 3.175 0.519 2.024 1.00 90.12 104 MET A C 1
ATOM 814 O O . MET A 1 104 ? 3.246 -0.550 1.419 1.00 90.12 104 MET A O 1
ATOM 818 N N . SER A 1 105 ? 3.209 1.696 1.391 1.00 91.06 105 SER A N 1
ATOM 819 C CA . SER A 1 105 ? 3.420 1.819 -0.055 1.00 91.06 105 SER A CA 1
ATOM 820 C C . SER A 1 105 ? 4.786 1.285 -0.495 1.00 91.06 105 SER A C 1
ATOM 822 O O . SER A 1 105 ? 4.864 0.549 -1.476 1.00 91.06 105 SER A O 1
ATOM 824 N N . ASP A 1 106 ? 5.838 1.549 0.280 1.00 89.38 106 ASP A N 1
ATOM 825 C CA . ASP A 1 106 ? 7.192 1.059 -0.002 1.00 89.38 106 ASP A CA 1
ATOM 826 C C . ASP A 1 106 ? 7.309 -0.458 0.233 1.00 89.38 106 ASP A C 1
ATOM 828 O O . ASP A 1 106 ? 8.052 -1.146 -0.464 1.00 89.38 106 ASP A O 1
ATOM 832 N N . LEU A 1 107 ? 6.526 -1.012 1.168 1.00 89.69 107 LEU A N 1
ATOM 833 C CA . LEU A 1 107 ? 6.425 -2.463 1.382 1.00 89.69 107 LEU A CA 1
ATOM 834 C C . LEU A 1 107 ? 5.650 -3.174 0.266 1.00 89.69 107 LEU A C 1
ATOM 836 O O . LEU A 1 107 ? 5.968 -4.314 -0.080 1.00 89.69 107 LEU A O 1
ATOM 840 N N . CYS A 1 108 ? 4.630 -2.520 -0.290 1.00 90.25 108 CYS A N 1
ATOM 841 C CA . CYS A 1 108 ? 3.824 -3.071 -1.376 1.00 90.25 108 CYS A CA 1
ATOM 842 C C . CYS A 1 108 ? 4.530 -2.959 -2.738 1.00 90.25 108 CYS A C 1
ATOM 844 O O . CYS A 1 108 ? 4.336 -3.818 -3.598 1.00 90.25 108 CYS A O 1
ATOM 846 N N . SER A 1 109 ? 5.391 -1.954 -2.920 1.00 90.12 109 SER A N 1
ATOM 847 C CA . SER A 1 109 ? 6.151 -1.723 -4.152 1.00 90.12 109 SER A CA 1
ATOM 848 C C . SER A 1 109 ? 6.836 -2.977 -4.730 1.00 90.12 109 SER A C 1
ATOM 850 O O . SER A 1 109 ? 6.549 -3.341 -5.876 1.00 90.12 109 SER A O 1
ATOM 852 N N . PRO A 1 110 ? 7.664 -3.725 -3.971 1.00 89.31 110 PRO A N 1
ATOM 853 C CA . PRO A 1 110 ? 8.314 -4.924 -4.493 1.00 89.31 110 PRO A CA 1
ATOM 854 C C . PRO A 1 110 ? 7.326 -6.030 -4.877 1.00 89.31 110 PRO A C 1
ATOM 856 O O . PRO A 1 110 ? 7.628 -6.810 -5.776 1.00 89.31 110 PRO A O 1
ATOM 859 N N . MET A 1 111 ? 6.146 -6.104 -4.249 1.00 90.94 111 MET A N 1
ATOM 860 C CA . MET A 1 111 ? 5.141 -7.116 -4.595 1.00 90.94 111 MET A CA 1
ATOM 861 C C . MET A 1 111 ? 4.598 -6.888 -6.000 1.00 90.94 111 MET A C 1
ATOM 863 O O . MET A 1 111 ? 4.478 -7.840 -6.758 1.00 90.94 111 MET A O 1
ATOM 867 N N . ILE A 1 112 ? 4.355 -5.633 -6.377 1.00 89.56 112 ILE A N 1
ATOM 868 C CA . ILE A 1 112 ? 3.834 -5.273 -7.706 1.00 89.56 112 ILE A CA 1
ATOM 869 C C . ILE A 1 112 ? 4.914 -5.386 -8.780 1.00 89.56 112 ILE A C 1
ATOM 871 O O . ILE A 1 112 ? 4.624 -5.722 -9.925 1.00 89.56 112 ILE A O 1
ATOM 875 N N . VAL A 1 113 ? 6.172 -5.134 -8.420 1.00 88.38 113 VAL A N 1
ATOM 876 C CA . VAL A 1 113 ? 7.304 -5.336 -9.334 1.00 88.38 113 VAL A CA 1
ATOM 877 C C . VAL A 1 113 ? 7.534 -6.826 -9.612 1.00 88.38 113 VAL A C 1
ATOM 879 O O . VAL A 1 113 ? 7.878 -7.194 -10.735 1.00 88.38 113 VAL A O 1
ATOM 882 N N . LEU A 1 114 ? 7.376 -7.685 -8.599 1.00 88.25 114 LEU A N 1
ATOM 883 C CA . LEU A 1 114 ? 7.646 -9.123 -8.703 1.00 88.25 114 LEU A CA 1
ATOM 884 C C . LEU A 1 114 ? 6.458 -9.928 -9.242 1.00 88.25 114 LEU A C 1
ATOM 886 O O . LEU A 1 114 ? 6.665 -10.929 -9.930 1.00 88.25 114 LEU A O 1
ATOM 890 N N . LEU A 1 115 ? 5.231 -9.525 -8.914 1.00 88.75 115 LEU A N 1
ATOM 891 C CA . LEU A 1 115 ? 4.006 -10.238 -9.264 1.00 88.75 115 LEU A CA 1
ATOM 892 C C . LEU A 1 115 ? 3.289 -9.489 -10.383 1.00 88.75 115 LEU A C 1
ATOM 894 O O . LEU A 1 115 ? 2.940 -8.320 -10.260 1.00 88.75 115 LEU A O 1
ATOM 898 N N . ASN A 1 116 ? 3.076 -10.181 -11.500 1.00 82.88 116 ASN A N 1
ATOM 899 C CA . ASN A 1 116 ? 2.447 -9.587 -12.677 1.00 82.88 116 ASN A CA 1
ATOM 900 C C . ASN A 1 116 ? 0.923 -9.431 -12.503 1.00 82.88 116 ASN A C 1
ATOM 902 O O . ASN A 1 116 ? 0.320 -8.538 -13.107 1.00 82.88 116 ASN A O 1
ATOM 906 N N . ASP A 1 117 ? 0.326 -10.303 -11.685 1.00 89.81 117 ASP A N 1
ATOM 907 C CA . ASP A 1 117 ? -1.089 -10.294 -11.329 1.00 89.81 117 ASP A CA 1
ATOM 908 C C . ASP A 1 117 ? -1.341 -9.481 -10.050 1.00 89.81 117 ASP A C 1
ATOM 910 O O . ASP A 1 117 ? -0.638 -9.612 -9.046 1.00 89.81 117 ASP A O 1
ATOM 914 N N . GLU A 1 118 ? -2.357 -8.622 -10.101 1.00 89.69 118 GLU A N 1
ATOM 915 C CA . GLU A 1 118 ? -2.700 -7.705 -9.014 1.00 89.69 118 GLU A CA 1
ATOM 916 C C . GLU A 1 118 ? -3.323 -8.424 -7.811 1.00 89.69 118 GLU A C 1
ATOM 918 O O . GLU A 1 118 ? -3.061 -8.051 -6.665 1.00 89.69 118 GLU A O 1
ATOM 923 N N . ALA A 1 119 ? -4.100 -9.487 -8.044 1.00 91.38 119 ALA A N 1
ATOM 924 C CA . ALA A 1 119 ? -4.709 -10.254 -6.965 1.00 91.38 119 ALA A CA 1
ATOM 925 C C . ALA A 1 119 ? -3.642 -11.033 -6.189 1.00 91.38 119 ALA A C 1
ATOM 927 O O . ALA A 1 119 ? -3.656 -11.033 -4.955 1.00 91.38 119 ALA A O 1
ATOM 928 N N . ASP A 1 120 ? -2.678 -11.635 -6.887 1.00 92.56 120 ASP A N 1
ATOM 929 C CA . ASP A 1 120 ? -1.538 -12.294 -6.241 1.00 92.56 120 ASP A CA 1
ATOM 930 C C . ASP A 1 120 ? -0.711 -11.298 -5.412 1.00 92.56 120 ASP A C 1
ATOM 932 O O . ASP A 1 120 ? -0.334 -11.597 -4.272 1.00 92.56 120 ASP A O 1
ATOM 936 N N . ALA A 1 121 ? -0.474 -10.094 -5.947 1.00 93.19 121 ALA A N 1
ATOM 937 C CA . ALA A 1 121 ? 0.214 -9.021 -5.229 1.00 93.19 121 ALA A CA 1
ATOM 938 C C . ALA A 1 121 ? -0.538 -8.600 -3.961 1.00 93.19 121 ALA A C 1
ATOM 940 O O . ALA A 1 121 ? 0.077 -8.490 -2.895 1.00 93.19 121 ALA A O 1
ATOM 941 N N . PHE A 1 122 ? -1.863 -8.453 -4.048 1.00 93.56 122 PHE A N 1
ATOM 942 C CA . PHE A 1 122 ? -2.716 -8.150 -2.901 1.00 93.56 122 PHE A CA 1
ATOM 943 C C . PHE A 1 122 ? -2.612 -9.223 -1.811 1.00 93.56 122 PHE A C 1
ATOM 945 O O . PHE A 1 122 ? -2.320 -8.906 -0.656 1.00 93.56 122 PHE A O 1
ATOM 952 N N . TRP A 1 123 ? -2.800 -10.501 -2.156 1.00 91.88 123 TRP A N 1
ATOM 953 C CA . TRP A 1 123 ? -2.755 -11.584 -1.167 1.00 91.88 123 TRP A CA 1
ATOM 954 C C . TRP A 1 123 ? -1.368 -11.748 -0.546 1.00 91.88 123 TRP A C 1
ATOM 956 O O . TRP A 1 123 ? -1.255 -12.062 0.642 1.00 91.88 123 TRP A O 1
ATOM 966 N N . CYS A 1 124 ? -0.305 -11.517 -1.320 1.00 92.88 124 CYS A N 1
ATOM 967 C CA . CYS A 1 124 ? 1.058 -11.541 -0.801 1.00 92.88 124 CYS A CA 1
ATOM 968 C C . CYS A 1 124 ? 1.292 -10.413 0.214 1.00 92.88 124 CYS A C 1
ATOM 970 O O . CYS A 1 124 ? 1.792 -10.659 1.318 1.00 92.88 124 CYS A O 1
ATOM 972 N N . PHE A 1 125 ? 0.876 -9.195 -0.136 1.00 92.38 125 PHE A N 1
ATOM 973 C CA . PHE A 1 125 ? 0.970 -8.024 0.728 1.00 92.38 125 PHE A CA 1
ATOM 974 C C . PHE A 1 125 ? 0.156 -8.190 2.018 1.00 92.38 125 PHE A C 1
ATOM 976 O O . PHE A 1 125 ? 0.665 -7.954 3.114 1.00 92.38 125 PHE A O 1
ATOM 983 N N . GLU A 1 126 ? -1.075 -8.686 1.917 1.00 91.38 126 GLU A N 1
ATOM 984 C CA . GLU A 1 126 ? -1.934 -8.950 3.071 1.00 91.38 126 GLU A CA 1
ATOM 985 C C . GLU A 1 126 ? -1.279 -9.940 4.047 1.00 91.38 126 GLU A C 1
ATOM 987 O O . GLU A 1 126 ? -1.190 -9.692 5.256 1.00 91.38 126 GLU A O 1
ATOM 992 N N . ARG A 1 127 ? -0.702 -11.024 3.511 1.00 90.50 127 ARG A N 1
ATOM 993 C CA . ARG A 1 127 ? 0.005 -12.039 4.301 1.00 90.50 127 ARG A CA 1
ATOM 994 C C . ARG A 1 127 ? 1.243 -11.467 4.992 1.00 90.50 127 ARG A C 1
ATOM 996 O O . ARG A 1 127 ? 1.562 -11.877 6.114 1.00 90.50 127 ARG A O 1
ATOM 1003 N N . LEU A 1 128 ? 1.959 -10.562 4.319 1.00 90.00 128 LEU A N 1
ATOM 1004 C CA . LEU A 1 128 ? 3.102 -9.844 4.883 1.00 90.00 128 LEU A CA 1
ATOM 1005 C C . LEU A 1 128 ? 2.652 -8.990 6.070 1.00 90.00 128 LEU A C 1
ATOM 1007 O O . LEU A 1 128 ? 3.218 -9.124 7.157 1.00 90.00 128 LEU A O 1
ATOM 1011 N N . MET A 1 129 ? 1.604 -8.186 5.895 1.00 89.25 129 MET A N 1
ATOM 1012 C CA . MET A 1 129 ? 1.099 -7.305 6.946 1.00 89.25 129 MET A CA 1
ATOM 1013 C C . MET A 1 129 ? 0.605 -8.075 8.167 1.00 89.25 129 MET A C 1
ATOM 1015 O O . MET A 1 129 ? 1.009 -7.758 9.286 1.00 89.25 129 MET A O 1
ATOM 1019 N N . ARG A 1 130 ? -0.137 -9.173 7.971 1.00 86.75 130 ARG A N 1
ATOM 1020 C CA . ARG A 1 130 ? -0.534 -10.063 9.077 1.00 86.75 130 ARG A CA 1
ATOM 1021 C C . ARG A 1 130 ? 0.660 -10.561 9.889 1.00 86.75 130 ARG A C 1
ATOM 1023 O O . ARG A 1 130 ? 0.586 -10.648 11.113 1.00 86.75 130 ARG A O 1
ATOM 1030 N N . ARG A 1 131 ? 1.770 -10.906 9.227 1.00 86.50 131 ARG A N 1
ATOM 1031 C CA . ARG A 1 131 ? 2.992 -11.373 9.904 1.00 86.50 131 ARG A CA 1
ATOM 1032 C C . ARG A 1 131 ? 3.712 -10.254 10.649 1.00 86.50 131 ARG A C 1
ATOM 1034 O O . ARG A 1 131 ? 4.238 -10.516 11.729 1.00 86.50 131 ARG A O 1
ATOM 1041 N N . LEU A 1 132 ? 3.761 -9.050 10.084 1.00 84.81 132 LEU A N 1
ATOM 1042 C CA . LEU A 1 132 ? 4.381 -7.888 10.727 1.00 84.81 132 LEU A CA 1
ATOM 1043 C C . LEU A 1 132 ? 3.609 -7.490 11.986 1.00 84.81 132 LEU A C 1
ATOM 1045 O O . LEU A 1 132 ? 4.196 -7.395 13.060 1.00 84.81 132 LEU A O 1
ATOM 1049 N N . VAL A 1 133 ? 2.287 -7.390 11.875 1.00 79.69 133 VAL A N 1
ATOM 1050 C CA . VAL A 1 133 ? 1.395 -7.067 12.993 1.00 79.69 133 VAL A CA 1
ATOM 1051 C C . VAL A 1 133 ? 1.486 -8.132 14.087 1.00 79.69 133 VAL A C 1
ATOM 1053 O O . VAL 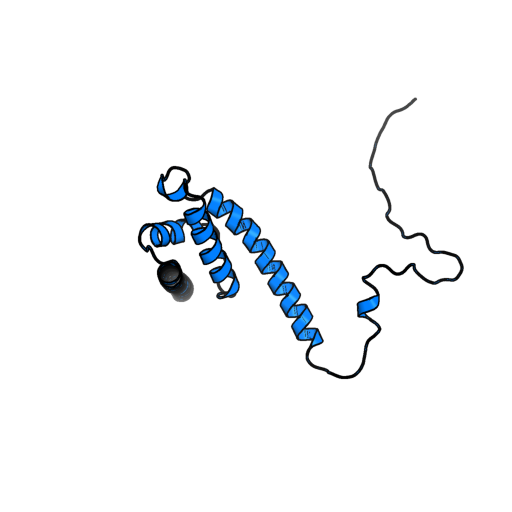A 1 133 ? 1.674 -7.801 15.255 1.00 79.69 133 VAL A O 1
ATOM 1056 N N . ALA A 1 134 ? 1.465 -9.420 13.729 1.00 74.31 134 ALA A N 1
ATOM 1057 C CA . ALA A 1 134 ? 1.630 -10.499 14.705 1.00 74.31 134 ALA A CA 1
ATOM 1058 C C . ALA A 1 134 ? 2.960 -10.410 15.479 1.00 74.31 134 ALA A C 1
ATOM 1060 O O . ALA A 1 134 ? 2.989 -10.678 16.681 1.00 74.31 134 ALA A O 1
ATOM 1061 N N . ARG A 1 135 ? 4.057 -10.007 14.821 1.00 71.06 135 ARG A N 1
ATOM 1062 C CA . ARG A 1 135 ? 5.350 -9.803 15.495 1.00 71.06 135 ARG A CA 1
ATOM 1063 C C . ARG A 1 135 ? 5.336 -8.595 16.425 1.00 71.06 135 ARG A C 1
ATOM 1065 O O . ARG A 1 135 ? 5.849 -8.713 17.533 1.00 71.06 135 ARG A O 1
ATOM 1072 N N . GLU A 1 136 ? 4.741 -7.482 16.010 1.00 65.56 136 GLU A N 1
ATOM 1073 C CA . GLU A 1 136 ? 4.591 -6.282 16.848 1.00 65.56 136 GLU A CA 1
ATOM 1074 C C . GLU A 1 136 ? 3.804 -6.578 18.132 1.00 65.56 136 GLU A C 1
ATOM 1076 O O . GLU A 1 136 ? 4.230 -6.209 19.231 1.00 65.56 136 GLU A O 1
ATOM 1081 N N . PHE A 1 137 ? 2.701 -7.326 18.023 1.00 61.97 137 PHE A N 1
ATOM 1082 C CA . PHE A 1 137 ? 1.937 -7.775 19.190 1.00 61.97 137 PHE A CA 1
ATOM 1083 C C . PHE A 1 137 ? 2.752 -8.709 20.086 1.00 61.97 137 PHE A C 1
ATOM 1085 O O . PHE A 1 137 ? 2.766 -8.530 21.306 1.00 61.97 137 PHE A O 1
ATOM 1092 N N . GLN A 1 138 ? 3.474 -9.666 19.496 1.00 61.47 138 GLN A N 1
ATOM 1093 C CA . GLN A 1 138 ? 4.300 -10.603 20.254 1.00 61.47 138 GLN A CA 1
ATOM 1094 C C . GLN A 1 138 ? 5.429 -9.885 21.015 1.00 61.47 138 GLN A C 1
AT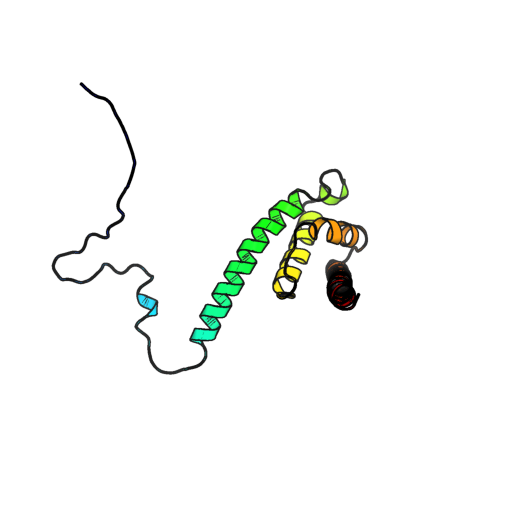OM 1096 O O . GLN A 1 138 ? 5.682 -10.217 22.176 1.00 61.47 138 GLN A O 1
ATOM 1101 N N . MET A 1 139 ? 6.053 -8.868 20.411 1.00 59.75 139 MET A N 1
ATOM 1102 C CA . MET A 1 139 ? 7.082 -8.037 21.050 1.00 59.75 139 MET A CA 1
ATOM 1103 C C . MET A 1 139 ? 6.517 -7.215 22.215 1.00 59.75 139 MET A C 1
ATOM 1105 O O . MET A 1 139 ? 7.095 -7.228 23.301 1.00 59.75 139 MET A O 1
ATOM 1109 N N . HIS A 1 140 ? 5.352 -6.581 22.049 1.00 56.19 140 HIS A N 1
ATOM 1110 C CA . HIS A 1 140 ? 4.707 -5.833 23.136 1.00 56.19 140 HIS A CA 1
ATOM 1111 C C . HIS A 1 140 ? 4.300 -6.728 24.315 1.00 56.19 140 HIS A C 1
ATOM 1113 O O . HIS A 1 140 ? 4.436 -6.324 25.472 1.00 56.19 140 HIS A O 1
ATOM 1119 N N . THR A 1 141 ? 3.850 -7.961 24.059 1.00 58.78 141 THR A N 1
ATOM 1120 C CA . THR A 1 141 ? 3.608 -8.926 25.142 1.00 58.78 141 THR A CA 1
ATOM 1121 C C . THR A 1 141 ? 4.897 -9.438 25.779 1.00 58.78 141 THR A C 1
ATOM 1123 O O . THR A 1 141 ? 4.919 -9.613 26.991 1.00 58.78 141 THR A O 1
ATOM 1126 N N . ALA A 1 142 ? 5.975 -9.634 25.016 1.00 56.19 142 ALA A N 1
ATOM 1127 C CA . ALA A 1 142 ? 7.248 -10.117 25.554 1.00 56.19 142 ALA A CA 1
ATOM 1128 C C . ALA A 1 142 ? 7.927 -9.087 26.477 1.00 56.19 142 ALA A C 1
ATOM 1130 O O . ALA A 1 142 ? 8.459 -9.466 27.515 1.00 56.19 142 ALA A O 1
ATOM 1131 N N . ILE A 1 143 ? 7.842 -7.789 26.159 1.00 56.88 143 ILE A N 1
ATOM 1132 C CA . ILE A 1 143 ? 8.400 -6.707 26.996 1.00 56.88 143 ILE A CA 1
ATOM 1133 C C . ILE A 1 143 ? 7.621 -6.547 28.315 1.00 56.88 143 ILE A C 1
ATOM 1135 O O . ILE A 1 143 ? 8.177 -6.112 29.318 1.00 56.88 143 ILE A O 1
ATOM 1139 N N . ARG A 1 144 ? 6.338 -6.932 28.356 1.00 46.06 144 ARG A N 1
ATOM 1140 C CA . ARG A 1 144 ? 5.510 -6.849 29.572 1.00 46.06 144 ARG A CA 1
ATOM 1141 C C . ARG A 1 144 ? 5.759 -7.989 30.577 1.00 46.06 144 ARG A C 1
ATOM 1143 O O . ARG A 1 144 ? 5.247 -7.920 31.690 1.00 46.06 144 ARG A O 1
ATOM 1150 N N . TRP A 1 145 ? 6.538 -9.006 30.202 1.00 44.72 145 TRP A N 1
ATOM 1151 C CA . TRP A 1 145 ? 6.905 -10.156 31.045 1.00 44.72 145 TRP A CA 1
ATOM 1152 C C . TRP A 1 145 ? 8.430 -10.344 31.182 1.00 44.72 145 TRP A C 1
ATOM 1154 O O . TRP A 1 145 ? 8.880 -11.460 31.445 1.00 44.72 145 TRP A O 1
ATOM 1164 N N . GLY A 1 146 ? 9.214 -9.278 30.984 1.00 41.69 146 GLY A N 1
ATOM 1165 C CA . GLY A 1 146 ? 10.671 -9.253 31.170 1.00 41.69 146 GLY A CA 1
ATOM 1166 C C . GLY A 1 146 ? 11.095 -8.513 32.428 1.00 41.69 146 GLY A C 1
ATOM 1167 O O . GLY A 1 146 ? 10.478 -7.464 32.717 1.00 41.69 146 GLY A O 1
#

Foldseek 3Di:
DDDDDDDDDPPPDQDDDPVRDGDDDVVVVVPPDDDDDPDVPVVVVVVVVLVVVLVVVLVVQLVLLCVAPPVDPQVVDVVLSVLLSVLLSVLQSPDVVQHDDRCLSNVLNVLSVVDVDSVSSSVVSNVVVVVVVVVVVVVVVVVVVD

Radius of gyration: 24.58 Å; chains: 1; bounding box: 57×72×48 Å

Secondary structure (DSSP, 8-state):
-----------------TTS-----TTGGGSS--SS-TTHHHHHHHHHHHHHHHHHHHHHHHHHHTTTTTT-GGGGSHHHHHHHHHHHHHHHHH-TTT---TTHHHHHHHHHHH-SSHHHHHHHHHHHHHHHHHHHHHHHHHHTT-

Organism: Triticum turgidum subsp. durum (NCBI:txid4567)

InterPro domains:
  IPR000195 Rab-GAP-TBC domain [PF00566] (33-136)
  IPR000195 Rab-GAP-TBC domain [PS50086] (44-146)
  IPR035969 Rab-GAP-TBC domain superfamily [SSF47923] (48-140)

pLDDT: mean 71.52, std 19.56, range [30.94, 93.62]